Protein AF-A0A3P7LPZ6-F1 (afdb_monomer_lite)

Radius of gyration: 16.13 Å; chains: 1; bounding box: 32×20×45 Å

Foldseek 3Di:
DAWLLRHDDPVPDDDDDDDPDDDDDDDDDDDDPPPCCPVQPGDPDSPDGDPDRRCVVPPDD

Sequence (61 aa):
NLMRSGEVDMRSQHAACPLLIGIKWAANKWFHERGQEWRRRCGLNQFDQERYVGDLGAPEP

Structure (mmCIF, N/CA/C/O backbone):
data_AF-A0A3P7LPZ6-F1
#
_entry.id   AF-A0A3P7LPZ6-F1
#
loop_
_atom_site.group_PDB
_atom_site.id
_atom_site.type_symbol
_atom_site.label_atom_id
_atom_site.label_alt_id
_atom_site.label_comp_id
_atom_site.label_asym_id
_atom_site.label_entity_id
_atom_site.label_seq_id
_atom_site.pdbx_PDB_ins_code
_atom_site.Cartn_x
_atom_site.Cartn_y
_atom_site.Cartn_z
_atom_site.occupancy
_atom_site.B_iso_or_equiv
_atom_site.auth_seq_id
_atom_site.auth_comp_id
_atom_site.auth_asym_id
_atom_site.auth_atom_id
_atom_site.pdbx_PDB_model_num
ATOM 1 N N . ASN A 1 1 ? -1.281 1.338 5.778 1.00 89.00 1 ASN A N 1
ATOM 2 C CA . ASN A 1 1 ? -1.199 2.643 5.088 1.00 89.00 1 ASN A CA 1
ATOM 3 C C . ASN A 1 1 ? -1.777 3.774 5.913 1.00 89.00 1 ASN A C 1
ATOM 5 O O . ASN A 1 1 ? -1.274 4.877 5.800 1.00 89.00 1 ASN A O 1
ATOM 9 N N . LEU A 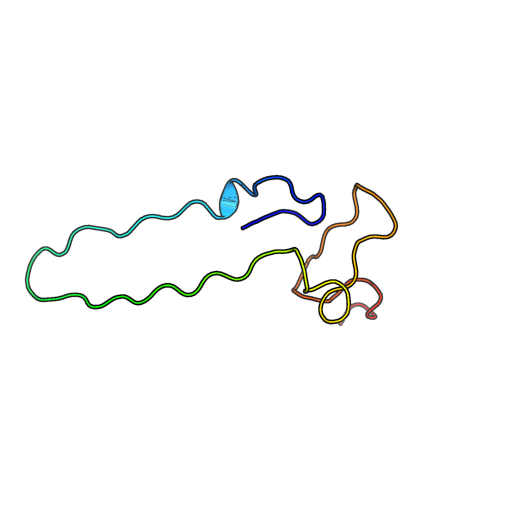1 2 ? -2.812 3.531 6.720 1.00 89.06 2 LEU A N 1
ATOM 10 C CA . LEU A 1 2 ? -3.313 4.521 7.672 1.00 89.06 2 LEU A CA 1
ATOM 11 C C . LEU A 1 2 ? -2.778 4.226 9.078 1.00 89.06 2 LEU A C 1
ATOM 13 O O . LEU A 1 2 ? -2.534 3.059 9.406 1.00 89.06 2 LEU A O 1
ATOM 17 N N . MET A 1 3 ? -2.609 5.277 9.874 1.00 86.56 3 MET A N 1
ATOM 18 C CA . MET A 1 3 ? -2.503 5.203 11.330 1.00 86.56 3 MET A CA 1
ATOM 19 C C . MET A 1 3 ? -3.850 4.765 11.922 1.00 86.56 3 MET A C 1
ATOM 21 O O . MET A 1 3 ? -4.867 4.753 11.227 1.00 86.56 3 MET A O 1
ATOM 25 N N . ARG A 1 4 ? -3.896 4.433 13.219 1.00 84.75 4 ARG A N 1
ATOM 26 C CA . ARG A 1 4 ? -5.172 4.062 13.863 1.00 84.75 4 ARG A CA 1
ATOM 27 C C . ARG A 1 4 ? -6.185 5.198 13.932 1.00 84.75 4 ARG A C 1
ATOM 29 O O . ARG A 1 4 ? -7.376 4.926 14.006 1.00 84.75 4 ARG A O 1
ATOM 36 N N . SER A 1 5 ? -5.717 6.443 13.887 1.00 85.00 5 SER A N 1
ATOM 37 C CA . SER A 1 5 ? -6.563 7.631 13.762 1.00 85.00 5 SER A CA 1
ATOM 38 C C . SER A 1 5 ? -7.265 7.732 12.400 1.00 85.00 5 SER A C 1
ATOM 40 O O . SER A 1 5 ? -8.093 8.618 12.220 1.00 85.00 5 SER A O 1
ATOM 42 N N . GLY A 1 6 ? -6.923 6.872 11.431 1.00 86.94 6 GLY A N 1
ATOM 43 C CA . GLY A 1 6 ? -7.382 6.966 10.044 1.00 86.94 6 GLY A CA 1
ATOM 44 C C . GLY A 1 6 ? -6.560 7.946 9.198 1.00 86.94 6 GLY A C 1
ATOM 45 O O . GLY A 1 6 ? -6.733 8.009 7.982 1.00 86.94 6 GLY A O 1
ATOM 46 N N . GLU A 1 7 ? -5.624 8.681 9.803 1.00 90.25 7 GLU A N 1
ATOM 47 C CA . GLU A 1 7 ? -4.713 9.568 9.079 1.00 90.25 7 GLU A CA 1
ATOM 48 C C . GLU A 1 7 ? -3.686 8.775 8.266 1.00 90.25 7 GLU A C 1
ATOM 50 O O . GLU A 1 7 ? -3.334 7.638 8.588 1.00 90.25 7 GLU A O 1
ATOM 55 N N . VAL A 1 8 ? -3.180 9.373 7.190 1.00 92.25 8 VAL A N 1
ATOM 56 C CA . VAL A 1 8 ? -2.188 8.730 6.322 1.00 92.25 8 VAL A CA 1
ATOM 57 C C . VAL A 1 8 ? -0.872 8.525 7.074 1.00 92.25 8 VAL A C 1
ATOM 59 O O . VAL A 1 8 ? -0.284 9.469 7.594 1.00 92.25 8 VAL A O 1
ATOM 62 N N . ASP A 1 9 ? -0.362 7.292 7.074 1.00 91.69 9 ASP A N 1
ATOM 63 C CA . ASP A 1 9 ? 0.983 7.002 7.561 1.00 91.69 9 ASP A CA 1
ATOM 64 C C . ASP A 1 9 ? 1.998 7.232 6.435 1.00 91.69 9 ASP A C 1
ATOM 66 O O . ASP A 1 9 ? 2.140 6.407 5.525 1.00 91.69 9 ASP A O 1
ATOM 70 N N . MET A 1 10 ? 2.734 8.342 6.509 1.00 94.25 10 MET A N 1
ATOM 71 C CA . MET A 1 10 ? 3.749 8.713 5.515 1.00 94.25 10 MET A CA 1
ATOM 72 C C . MET A 1 10 ? 4.864 7.670 5.370 1.00 94.25 10 MET A C 1
ATOM 74 O O . MET A 1 10 ? 5.467 7.568 4.304 1.00 94.25 10 MET A O 1
ATOM 78 N N . ARG A 1 11 ? 5.099 6.828 6.386 1.00 92.06 11 ARG A N 1
ATOM 79 C CA . ARG A 1 11 ? 6.083 5.731 6.316 1.00 92.06 11 ARG A CA 1
ATOM 80 C C . ARG A 1 11 ? 5.655 4.612 5.365 1.00 92.06 11 ARG A C 1
ATOM 82 O O . ARG A 1 11 ? 6.480 3.795 4.976 1.00 92.06 11 ARG A O 1
ATOM 89 N N . SER A 1 12 ? 4.370 4.554 5.005 1.00 92.62 12 SER A N 1
ATOM 90 C CA . SER A 1 12 ? 3.825 3.552 4.080 1.00 92.62 12 SER A CA 1
ATOM 91 C C . SER A 1 12 ? 3.940 3.940 2.601 1.00 92.62 12 SER A C 1
ATOM 93 O O . SER A 1 12 ? 3.558 3.158 1.720 1.00 92.62 12 SER A O 1
ATOM 95 N N . GLN A 1 13 ? 4.467 5.134 2.310 1.00 95.94 13 GLN A N 1
ATOM 96 C CA . GLN A 1 13 ? 4.738 5.565 0.946 1.00 95.94 13 GLN A CA 1
ATOM 97 C C . GLN A 1 13 ? 5.739 4.610 0.287 1.00 95.94 13 GLN A C 1
ATOM 99 O O . GLN A 1 13 ? 6.803 4.322 0.829 1.00 95.94 13 GLN A O 1
ATOM 104 N N . HIS A 1 14 ? 5.395 4.113 -0.898 1.00 96.19 14 HIS A N 1
ATOM 105 C CA . HIS A 1 14 ? 6.248 3.202 -1.648 1.00 96.19 14 HIS A CA 1
ATOM 106 C C . HIS A 1 14 ? 6.076 3.403 -3.150 1.00 96.19 14 HIS A C 1
ATOM 108 O O . HIS A 1 14 ? 5.058 3.906 -3.627 1.00 96.19 14 HIS A O 1
ATOM 114 N N . ALA A 1 15 ? 7.091 2.977 -3.892 1.00 96.31 15 ALA A N 1
ATOM 115 C CA . ALA A 1 15 ? 7.107 2.948 -5.342 1.00 96.31 15 ALA A CA 1
ATOM 116 C C . ALA A 1 15 ? 7.768 1.651 -5.818 1.00 96.31 15 ALA A C 1
ATOM 118 O O . ALA A 1 15 ? 8.374 0.910 -5.042 1.00 96.31 15 ALA A O 1
ATOM 119 N N . ALA A 1 16 ? 7.659 1.375 -7.112 1.00 96.62 16 ALA A N 1
ATOM 120 C CA . ALA A 1 16 ? 8.414 0.311 -7.750 1.00 96.62 16 ALA A CA 1
ATOM 121 C C . ALA A 1 16 ? 9.625 0.907 -8.472 1.00 96.62 16 ALA A C 1
ATOM 123 O O . ALA A 1 16 ? 9.467 1.796 -9.306 1.00 96.62 16 ALA A O 1
ATOM 124 N N . CYS A 1 17 ? 10.819 0.383 -8.192 1.00 97.06 17 CYS A N 1
ATOM 125 C CA . CYS A 1 17 ? 12.005 0.708 -8.980 1.00 97.06 17 CYS A CA 1
ATOM 126 C C . CYS A 1 17 ? 11.854 0.223 -10.438 1.00 97.06 17 CYS A C 1
ATOM 128 O O . CYS A 1 17 ? 11.175 -0.790 -10.667 1.00 97.06 17 CYS A O 1
ATOM 130 N N . PRO A 1 18 ? 12.505 0.895 -11.408 1.00 96.50 18 PRO A N 1
ATOM 131 C CA . PRO A 1 18 ? 12.535 0.455 -12.800 1.00 96.50 18 PRO A CA 1
ATOM 132 C C . PRO A 1 18 ? 13.104 -0.959 -12.960 1.00 96.50 18 PRO A C 1
ATOM 134 O O . PRO A 1 18 ? 14.018 -1.358 -12.237 1.00 96.50 18 PRO A O 1
ATOM 137 N N . LEU A 1 19 ? 12.602 -1.699 -13.951 1.00 96.88 19 LEU A N 1
ATOM 138 C CA . LEU A 1 19 ? 13.278 -2.896 -14.446 1.00 96.88 19 LEU A CA 1
ATOM 139 C C . LEU A 1 19 ? 14.281 -2.501 -15.526 1.00 96.88 19 LEU A C 1
ATOM 141 O O . LEU A 1 19 ? 13.909 -1.826 -16.482 1.00 96.88 19 LEU A O 1
ATOM 145 N N . LEU A 1 20 ? 15.527 -2.961 -15.398 1.00 97.56 20 LEU A N 1
ATOM 146 C CA . LEU A 1 20 ? 16.544 -2.737 -16.428 1.00 97.56 20 LEU A CA 1
ATOM 147 C C . LEU A 1 20 ? 16.392 -3.715 -17.604 1.00 97.56 20 LEU A C 1
ATOM 149 O O . LEU A 1 20 ? 16.601 -3.324 -18.746 1.00 97.56 20 LEU A O 1
ATOM 153 N N . ILE A 1 21 ? 16.010 -4.972 -17.338 1.00 97.31 21 ILE A N 1
ATOM 154 C CA . ILE A 1 21 ? 15.760 -6.023 -18.340 1.00 97.31 21 ILE A CA 1
ATOM 155 C C . ILE A 1 21 ? 14.686 -6.980 -17.787 1.00 97.31 21 ILE A C 1
ATOM 157 O O . ILE A 1 21 ? 14.712 -7.311 -16.602 1.00 97.31 21 ILE A O 1
ATOM 161 N N . GLY A 1 22 ? 13.766 -7.456 -18.633 1.00 96.56 22 GLY A N 1
ATOM 162 C CA . GLY A 1 22 ? 12.790 -8.503 -18.290 1.00 96.56 22 GLY A CA 1
ATOM 163 C C . GLY A 1 22 ? 11.365 -7.997 -18.029 1.00 96.56 22 GLY A C 1
ATOM 164 O O . GLY A 1 22 ? 10.984 -6.924 -18.489 1.00 96.56 22 GLY A O 1
ATOM 165 N N . ILE A 1 23 ? 10.557 -8.800 -17.321 1.00 96.94 23 ILE A N 1
ATOM 166 C CA . ILE A 1 23 ? 9.119 -8.561 -17.091 1.00 96.94 23 ILE A CA 1
ATOM 167 C C . ILE A 1 23 ? 8.804 -8.673 -15.595 1.00 96.94 23 ILE A C 1
ATOM 169 O O . ILE A 1 23 ? 9.201 -9.638 -14.943 1.00 96.94 23 ILE A O 1
ATOM 173 N N . LYS A 1 24 ? 8.048 -7.708 -15.057 1.00 96.06 24 LYS A N 1
ATOM 174 C CA . LYS A 1 24 ? 7.546 -7.708 -13.676 1.00 96.06 24 LYS A CA 1
ATOM 175 C C . LYS A 1 24 ? 6.028 -7.731 -13.686 1.00 96.06 24 LYS A C 1
ATOM 177 O O . LYS A 1 24 ? 5.400 -6.831 -14.234 1.00 96.06 24 LYS A O 1
ATOM 182 N N . TRP A 1 25 ? 5.462 -8.720 -13.009 1.00 97.38 25 TRP A N 1
ATOM 183 C CA . TRP A 1 25 ? 4.035 -8.789 -12.722 1.00 97.38 25 TRP A CA 1
ATOM 184 C C . TRP A 1 25 ? 3.783 -8.368 -11.279 1.00 97.38 25 TRP A C 1
ATOM 186 O O . TRP A 1 25 ? 4.515 -8.760 -10.371 1.00 97.38 25 TRP A O 1
ATOM 196 N N . ALA A 1 26 ? 2.751 -7.558 -11.071 1.00 96.50 26 ALA A N 1
ATOM 197 C CA . ALA A 1 26 ? 2.315 -7.126 -9.753 1.00 96.50 26 ALA A CA 1
ATOM 198 C C . ALA A 1 26 ? 0.787 -7.099 -9.709 1.00 96.50 26 ALA A C 1
ATOM 200 O O . ALA A 1 26 ? 0.140 -6.699 -10.675 1.00 96.50 26 ALA A O 1
ATOM 201 N N . ALA A 1 27 ? 0.223 -7.505 -8.577 1.00 97.56 27 ALA A N 1
ATOM 202 C CA . ALA A 1 27 ? -1.199 -7.399 -8.297 1.00 97.56 27 ALA A CA 1
ATOM 203 C C . ALA A 1 27 ? -1.364 -6.811 -6.898 1.00 97.56 27 ALA A C 1
ATOM 205 O O . ALA A 1 27 ? -0.901 -7.386 -5.914 1.00 97.56 27 ALA A O 1
ATOM 206 N N . ASN A 1 28 ? -2.026 -5.661 -6.815 1.00 96.12 28 ASN A N 1
ATOM 207 C CA . ASN A 1 28 ? -2.256 -4.982 -5.550 1.00 96.12 28 ASN A CA 1
ATOM 208 C C . ASN A 1 28 ? -3.681 -5.263 -5.085 1.00 96.12 28 ASN A C 1
ATOM 210 O O . ASN A 1 28 ? -4.634 -5.067 -5.838 1.00 96.12 28 ASN A O 1
ATOM 214 N N . LYS A 1 29 ? -3.835 -5.664 -3.822 1.00 95.06 29 LYS A N 1
ATOM 215 C CA . LYS A 1 29 ? -5.137 -5.758 -3.163 1.00 95.06 29 LYS A CA 1
ATOM 216 C C . LYS A 1 29 ? -5.194 -4.759 -2.024 1.00 95.06 29 LYS A C 1
ATOM 218 O O . LYS A 1 29 ? -4.317 -4.738 -1.167 1.00 95.06 29 LYS A O 1
ATOM 223 N N . TRP A 1 30 ? -6.231 -3.937 -2.040 1.00 92.81 30 TRP A N 1
ATOM 224 C CA . TRP A 1 30 ? -6.425 -2.883 -1.060 1.00 92.81 30 TRP A CA 1
ATOM 225 C C . TRP A 1 30 ? -7.555 -3.279 -0.121 1.00 92.81 30 TRP A C 1
ATOM 227 O O . TRP A 1 30 ? -8.577 -3.818 -0.546 1.00 92.81 30 TRP A O 1
ATOM 237 N N . PHE A 1 31 ? -7.345 -3.018 1.163 1.00 90.19 31 PHE A N 1
ATOM 238 C CA . PHE A 1 31 ? -8.353 -3.188 2.196 1.00 90.19 31 PHE A CA 1
ATOM 239 C C . PHE A 1 31 ? -8.658 -1.815 2.771 1.00 90.19 31 PHE A C 1
ATOM 241 O O . PHE A 1 31 ? -7.746 -1.081 3.153 1.00 90.19 31 PHE A O 1
ATOM 248 N N . HIS A 1 32 ? -9.938 -1.472 2.801 1.00 89.88 32 HIS A N 1
ATOM 249 C CA . HIS A 1 32 ? -10.399 -0.236 3.409 1.00 89.88 32 HIS A CA 1
ATOM 250 C C . HIS A 1 32 ? -10.581 -0.429 4.913 1.00 89.88 32 HIS A C 1
ATOM 252 O O . HIS A 1 32 ? -10.864 -1.532 5.375 1.00 89.88 32 HIS A O 1
ATOM 258 N N 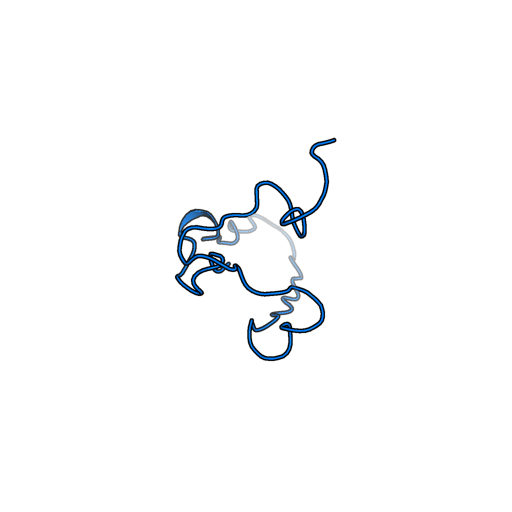. GLU A 1 33 ? -10.422 0.657 5.663 1.00 86.94 33 GLU A N 1
ATOM 259 C CA . GLU A 1 33 ? -10.674 0.700 7.105 1.00 86.94 33 GLU A CA 1
ATOM 260 C C . GLU A 1 33 ? -12.142 0.379 7.431 1.00 86.94 33 GLU A C 1
ATOM 262 O O . GLU A 1 33 ? -12.434 -0.410 8.329 1.00 86.94 33 GLU A O 1
ATOM 267 N N . ARG A 1 34 ? -13.077 0.939 6.652 1.00 87.81 34 ARG A N 1
ATOM 268 C CA . ARG A 1 34 ? -14.513 0.698 6.823 1.00 87.81 34 ARG A CA 1
ATOM 269 C C . ARG A 1 34 ? -14.848 -0.781 6.600 1.00 87.81 34 ARG A C 1
ATOM 271 O O . ARG A 1 34 ? -14.486 -1.351 5.571 1.00 87.81 34 ARG A O 1
ATOM 278 N N . GLY A 1 35 ? -15.590 -1.379 7.532 1.00 87.38 35 GLY A N 1
ATOM 279 C CA . GLY A 1 35 ? -15.953 -2.799 7.508 1.00 87.38 35 GLY A CA 1
ATOM 280 C C . GLY A 1 35 ? -14.930 -3.708 8.198 1.00 87.38 35 GLY A C 1
ATOM 281 O O . GLY A 1 35 ? -15.072 -4.931 8.141 1.00 87.38 35 GLY A O 1
ATOM 282 N N . GLN A 1 36 ? -13.877 -3.147 8.810 1.00 86.88 36 GLN A N 1
ATOM 283 C CA . GLN A 1 36 ? -12.906 -3.894 9.619 1.00 86.88 36 GLN A CA 1
ATOM 284 C C . GLN A 1 36 ? -13.156 -3.799 11.127 1.00 86.88 36 GLN A C 1
ATOM 286 O O . GLN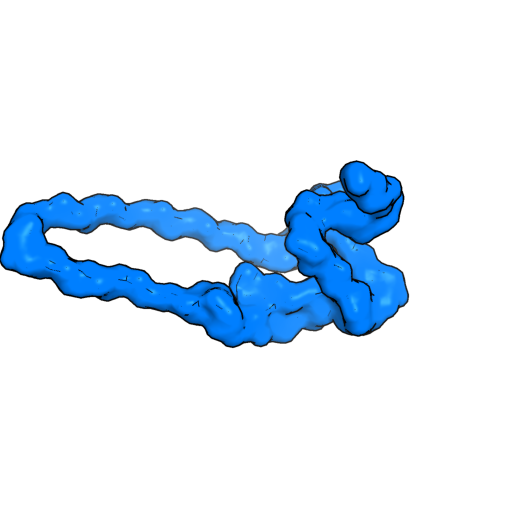 A 1 36 ? -12.432 -4.445 11.877 1.00 86.88 36 GLN A O 1
ATOM 291 N N . GLU A 1 37 ? -14.176 -3.081 11.592 1.00 84.19 37 GLU A N 1
ATOM 292 C CA . GLU A 1 37 ? -14.413 -2.787 13.012 1.00 84.19 37 GLU A CA 1
ATOM 293 C C . GLU A 1 37 ? -14.486 -4.035 13.915 1.00 84.19 37 GLU A C 1
ATOM 295 O O . GLU A 1 37 ? -14.058 -4.000 15.069 1.00 84.19 37 GLU A O 1
ATOM 300 N N . TRP A 1 38 ? -14.940 -5.169 13.374 1.00 81.38 38 TRP A N 1
ATOM 301 C CA . TRP A 1 38 ? -15.039 -6.445 14.096 1.00 81.38 38 TRP A CA 1
ATOM 302 C C . TRP A 1 38 ? -13.762 -7.286 14.050 1.00 81.38 38 TRP A C 1
ATOM 304 O O . TRP A 1 38 ? -13.540 -8.127 14.917 1.00 81.38 38 TRP A O 1
ATOM 314 N N . ARG A 1 39 ? -12.922 -7.083 13.029 1.00 82.94 39 ARG A N 1
ATOM 315 C CA . ARG A 1 39 ? -11.661 -7.821 12.833 1.00 82.94 39 ARG A CA 1
ATOM 316 C C . ARG A 1 39 ? -10.467 -7.078 13.418 1.00 82.94 39 ARG A C 1
ATOM 318 O O . ARG A 1 39 ? -9.501 -7.703 13.838 1.00 82.94 39 ARG A O 1
ATOM 325 N N . ARG A 1 40 ? -10.537 -5.749 13.439 1.00 81.44 40 ARG A N 1
ATOM 326 C CA . ARG A 1 40 ? -9.499 -4.844 13.918 1.00 81.44 40 ARG A CA 1
ATOM 327 C C . ARG A 1 40 ? -10.176 -3.677 14.638 1.00 81.44 40 ARG A C 1
ATOM 329 O O . ARG A 1 40 ? -10.483 -2.650 14.040 1.00 81.44 40 ARG A O 1
ATOM 336 N N . ARG A 1 41 ? -10.466 -3.886 15.925 1.00 78.88 41 ARG A N 1
ATOM 337 C CA . ARG A 1 41 ? -11.181 -2.918 16.773 1.00 78.88 41 ARG A CA 1
ATOM 338 C C . ARG A 1 41 ? -10.453 -1.575 16.798 1.00 78.88 41 ARG A C 1
ATOM 340 O O . ARG A 1 41 ? -9.228 -1.562 16.886 1.00 78.88 41 ARG A O 1
ATOM 347 N N . CYS A 1 42 ? -11.193 -0.470 16.752 1.00 77.81 42 CYS A N 1
ATOM 348 C CA . CYS A 1 42 ? -10.636 0.879 16.873 1.00 77.81 42 CYS A CA 1
ATOM 349 C C . CYS A 1 42 ? -9.950 1.106 18.234 1.00 77.81 42 CYS A C 1
ATOM 351 O O . CYS A 1 42 ? -10.091 0.307 19.161 1.00 77.81 42 CYS A O 1
ATOM 353 N N . GLY A 1 43 ? -9.131 2.158 18.326 1.00 78.88 43 GLY A N 1
ATOM 354 C CA . GLY A 1 43 ? -8.506 2.559 19.590 1.00 78.88 43 GLY A CA 1
ATOM 355 C C . GLY A 1 43 ? -9.561 3.136 20.523 1.00 78.88 43 GLY A C 1
ATOM 356 O O . GLY A 1 43 ? -10.557 3.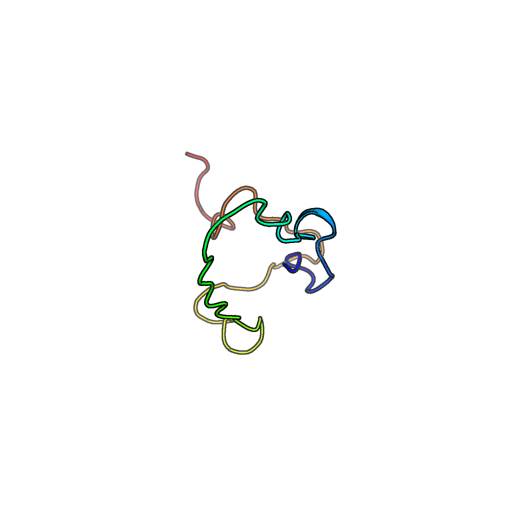682 20.051 1.00 78.88 43 GLY A O 1
ATOM 357 N N . LEU A 1 44 ? -9.352 3.012 21.831 1.00 84.00 44 LEU A N 1
ATOM 358 C CA . LEU A 1 44 ? -10.204 3.698 22.804 1.00 84.00 44 LEU A CA 1
ATOM 359 C C . LEU A 1 44 ? -9.793 5.169 22.940 1.00 84.00 44 LEU A C 1
ATOM 361 O O . LEU A 1 44 ? -10.628 6.004 23.279 1.00 84.00 44 LEU A O 1
ATOM 365 N N . ASN A 1 45 ? -8.537 5.489 22.614 1.00 85.38 45 ASN A N 1
ATOM 366 C CA . ASN A 1 45 ? -8.023 6.849 22.540 1.00 85.38 45 ASN A CA 1
ATOM 367 C C . ASN A 1 45 ? -7.513 7.170 21.133 1.00 85.38 45 ASN A C 1
ATOM 369 O O . ASN A 1 45 ? -6.987 6.315 20.420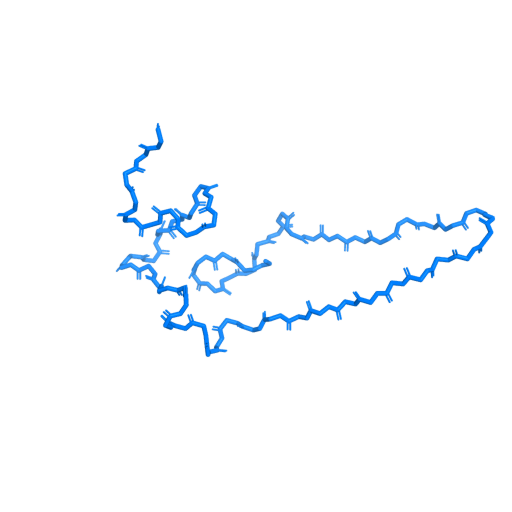 1.00 85.38 45 ASN A O 1
ATOM 373 N N . GLN A 1 46 ? -7.590 8.449 20.766 1.00 82.75 46 GLN A N 1
ATOM 374 C CA . GLN A 1 46 ? -7.117 8.959 19.475 1.00 82.75 46 GLN A CA 1
ATOM 375 C C . GLN A 1 46 ? -5.621 8.700 19.233 1.00 82.75 46 GLN A C 1
ATOM 377 O O . GLN A 1 46 ? -5.193 8.549 18.091 1.00 82.75 46 GLN A O 1
ATOM 382 N N . PHE A 1 47 ? -4.832 8.649 20.307 1.00 84.19 47 PHE A N 1
ATOM 383 C CA . PHE A 1 47 ? -3.381 8.477 20.250 1.00 84.19 47 PHE A CA 1
ATOM 384 C C . PHE A 1 47 ? -2.934 7.018 20.390 1.00 84.19 47 PHE A C 1
ATOM 386 O O . PHE A 1 47 ? -1.731 6.762 20.422 1.00 84.19 47 PHE A O 1
ATOM 393 N N . ASP A 1 48 ? -3.868 6.064 20.469 1.00 85.62 48 ASP A N 1
ATOM 394 C CA . ASP A 1 48 ? -3.523 4.645 20.540 1.00 85.62 48 ASP A CA 1
ATOM 395 C C . ASP A 1 48 ? -2.822 4.220 19.242 1.00 85.62 48 ASP A C 1
ATOM 397 O O . ASP A 1 48 ? -3.360 4.358 18.141 1.00 85.62 48 ASP A O 1
ATOM 401 N N . GLN A 1 49 ? -1.622 3.660 19.371 1.00 84.12 49 GLN A N 1
ATOM 402 C CA . GLN A 1 49 ? -0.835 3.143 18.254 1.00 84.12 49 GLN A CA 1
ATOM 403 C C . GLN A 1 49 ? -0.485 1.677 18.502 1.00 84.12 49 GLN A C 1
ATOM 405 O O . GLN A 1 49 ? -0.210 1.280 19.631 1.00 84.12 49 GLN A O 1
ATOM 410 N N . GLU A 1 50 ? -0.485 0.887 17.430 1.00 78.88 50 GLU A N 1
ATOM 411 C CA . GLU A 1 50 ? -0.019 -0.502 17.459 1.00 78.88 50 GLU A CA 1
ATOM 412 C C . GLU A 1 50 ? 1.507 -0.527 17.262 1.00 78.88 50 GLU A C 1
ATOM 414 O O . GLU A 1 50 ? 2.029 0.134 16.358 1.00 78.88 50 GLU A O 1
ATOM 419 N N . ARG A 1 51 ? 2.230 -1.306 18.073 1.00 77.19 51 ARG A N 1
ATOM 420 C CA . ARG A 1 51 ? 3.623 -1.709 17.806 1.00 77.19 51 ARG A CA 1
ATOM 421 C C . ARG A 1 51 ? 3.664 -2.860 16.803 1.00 77.19 51 ARG A C 1
ATOM 423 O O . ARG A 1 51 ? 4.531 -2.874 15.931 1.00 77.19 51 ARG A O 1
ATOM 430 N N . TYR A 1 52 ? 2.723 -3.796 16.900 1.00 75.00 52 TYR A N 1
ATOM 431 C CA . TYR A 1 52 ? 2.502 -4.871 15.933 1.00 75.00 52 TYR A CA 1
ATOM 432 C C . TYR A 1 52 ? 1.007 -5.082 15.676 1.00 75.00 52 TYR A C 1
ATOM 434 O O . TYR A 1 52 ? 0.157 -4.726 16.482 1.00 75.00 52 TYR A O 1
ATOM 442 N N . VAL A 1 53 ? 0.668 -5.635 14.510 1.00 75.31 53 VAL A N 1
ATOM 443 C CA . VAL A 1 53 ? -0.729 -5.743 14.066 1.00 75.31 53 VAL A CA 1
ATOM 444 C C . VAL A 1 53 ? -1.575 -6.514 15.086 1.00 75.31 53 VAL A C 1
ATOM 446 O O . VAL A 1 53 ? -1.375 -7.712 15.266 1.00 75.31 53 VAL A O 1
ATOM 449 N N . GLY A 1 54 ? -2.557 -5.834 15.689 1.00 74.06 54 GLY A N 1
ATOM 450 C CA . GLY A 1 54 ? -3.521 -6.436 16.620 1.00 74.06 54 GLY A CA 1
ATOM 451 C C . GLY A 1 54 ? -3.079 -6.527 18.087 1.00 74.06 54 GLY A C 1
ATOM 452 O O . GLY A 1 54 ? -3.715 -7.245 18.852 1.00 74.06 54 GLY A O 1
ATOM 453 N N . ASP A 1 55 ? -2.031 -5.808 18.487 1.00 77.38 55 ASP A N 1
ATOM 454 C CA . ASP A 1 55 ? -1.469 -5.827 19.847 1.00 77.38 55 ASP A CA 1
ATOM 455 C C . ASP A 1 55 ? -2.241 -5.027 20.901 1.00 77.38 55 ASP A C 1
ATOM 457 O O . ASP A 1 55 ? -1.979 -5.148 22.098 1.00 77.38 55 ASP A O 1
ATOM 461 N N . LEU A 1 56 ? -3.215 -4.216 20.497 1.00 74.38 56 LEU A N 1
ATOM 462 C CA . LEU A 1 56 ? -3.960 -3.394 21.442 1.00 74.38 56 LEU A CA 1
ATOM 463 C C . LEU A 1 56 ? -4.870 -4.241 22.331 1.00 74.38 56 LEU A C 1
ATOM 465 O O . LEU A 1 56 ? -5.930 -4.718 21.918 1.00 74.38 56 LEU A O 1
ATOM 469 N N . GLY A 1 57 ? -4.427 -4.399 23.579 1.00 66.56 57 GLY A N 1
ATOM 470 C CA . GLY A 1 57 ? -5.065 -5.222 24.602 1.00 66.56 57 GLY A CA 1
ATOM 471 C C . GLY A 1 57 ? -4.486 -6.634 24.732 1.00 66.56 57 GLY A C 1
ATOM 472 O O . GLY A 1 57 ? -4.990 -7.400 25.550 1.00 66.56 57 GLY A O 1
ATOM 473 N N . ALA A 1 58 ?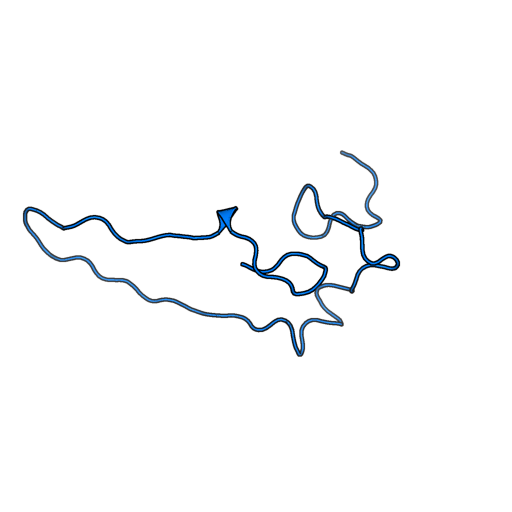 -3.453 -6.987 23.962 1.00 65.75 58 ALA A N 1
ATOM 474 C CA . ALA A 1 58 ? -2.674 -8.199 24.200 1.00 65.75 58 ALA A CA 1
ATOM 475 C C . ALA A 1 58 ? -1.596 -7.929 25.273 1.00 65.75 58 ALA A C 1
ATOM 477 O O . ALA A 1 58 ? -1.067 -6.815 25.327 1.00 65.75 58 ALA A O 1
ATOM 478 N N . PRO A 1 59 ? -1.254 -8.909 26.133 1.00 61.59 59 PRO A N 1
ATOM 479 C CA . PRO A 1 59 ? -0.043 -8.806 26.938 1.00 61.59 59 PRO A CA 1
ATOM 480 C C . PRO A 1 59 ? 1.167 -8.633 26.012 1.00 61.59 59 PRO A C 1
ATOM 482 O O . PRO A 1 59 ? 1.211 -9.237 24.937 1.00 61.59 59 PRO A O 1
ATOM 485 N N . GLU A 1 60 ? 2.134 -7.803 26.412 1.00 60.09 60 GLU A N 1
ATOM 486 C CA . GLU A 1 60 ? 3.421 -7.760 25.714 1.00 60.09 60 GLU A CA 1
ATOM 487 C C . GLU A 1 60 ? 4.047 -9.169 25.711 1.00 60.09 60 GLU A C 1
ATOM 489 O O . GLU A 1 60 ? 3.899 -9.882 26.709 1.00 60.09 60 GLU A O 1
ATOM 494 N N . PRO A 1 61 ? 4.672 -9.592 24.598 1.00 63.59 61 PRO A N 1
ATOM 495 C CA . PRO A 1 61 ? 5.318 -10.897 24.510 1.00 63.59 61 PRO A CA 1
ATOM 496 C C . PRO A 1 61 ? 6.485 -11.049 25.491 1.00 63.59 61 PRO A C 1
ATOM 498 O O . PRO A 1 61 ? 7.175 -10.039 25.765 1.00 63.59 61 PRO A O 1
#

Organism: Onchocerca ochengi (NCBI:txid42157)

Secondary structure (DSSP, 8-state):
-B-TTS-B-GGG---PPPPSSS----------STT-TTTSPPPSSTT---SSTT-TTSPP-

pLDDT: mean 86.23, std 9.74, range [60.09, 97.56]